Protein AF-A0A2U1YLL0-F1 (afdb_monomer)

Solvent-accessible surface area (backbone atoms only — not comparable to full-atom values): 5024 Å² total; per-residue (Å²): 132,82,80,71,85,73,64,56,46,71,64,61,48,38,73,71,75,42,92,73,56,71,67,52,50,51,54,43,55,70,62,66,40,37,59,67,38,50,52,50,23,48,53,50,64,61,41,64,81,73,55,90,79,80,81,79,78,65,73,59,71,50,30,32,55,43,32,36,43,73,75,62,66,58,77,67,76,78,92,120

Nearest PDB structures (foldseek):
  7oib-assembly1_c  TM=3.511E-01  e=8.989E+00  Homo sapiens

Secondary structure (DSSP, 8-state):
----TT---HHHHHHHH-S--HHHHHHHHHTT--HHHHHHHHHHHHHHTT--SS--S---THHHHHHHHHTT--------

pLDDT: mean 75.38, std 16.66, range [41.78, 90.44]

Radius of gyration: 13.23 Å; Cα contacts (8 Å, |Δi|>4): 64; chains: 1; bounding box: 37×42×28 Å

Sequence (80 aa):
MKPLSQRLTSEDIVETVGRIDNASIAAILETGASREELLQAFAWFSQESNTMGEARHALSGRVEQVYCILIGDSEFPDPR

Mean predicted aligned error: 8.94 Å

Foldseek 3Di:
DDPPQQADDLVLLCVQLPDDDPVLSVQLNVLSDTSVLLNLLSVVVVCVVPDDDDPPPDPDRSSVSNNCSSVVVPPPPPPD

Structure (mmCIF, N/CA/C/O backbone):
data_AF-A0A2U1YLL0-F1
#
_entry.id   AF-A0A2U1YLL0-F1
#
loop_
_atom_site.group_PDB
_atom_site.id
_atom_site.type_symbol
_atom_site.label_atom_id
_atom_site.label_alt_id
_atom_site.label_comp_id
_atom_site.label_asym_id
_atom_site.label_entity_id
_atom_site.label_seq_id
_atom_site.pdbx_PDB_ins_code
_atom_site.Cartn_x
_atom_site.Cartn_y
_atom_site.Cartn_z
_atom_site.occupancy
_atom_site.B_iso_or_equiv
_atom_site.auth_seq_id
_atom_site.auth_comp_id
_atom_site.auth_asym_id
_atom_site.auth_atom_id
_atom_site.pdbx_PDB_model_num
ATOM 1 N N . MET A 1 1 ? -19.136 21.784 -2.878 1.00 45.28 1 MET A N 1
ATOM 2 C CA . MET A 1 1 ? -18.522 20.575 -3.470 1.00 45.28 1 MET A CA 1
ATOM 3 C C . MET A 1 1 ? -18.450 19.538 -2.360 1.00 45.28 1 MET A C 1
ATOM 5 O O . MET A 1 1 ? -17.928 19.863 -1.303 1.00 45.28 1 MET A O 1
ATOM 9 N N . LYS A 1 2 ? -19.109 18.383 -2.513 1.00 41.78 2 LYS A N 1
ATOM 10 C CA . LYS A 1 2 ? -19.117 17.324 -1.486 1.00 41.78 2 LYS A CA 1
ATOM 11 C C . LYS A 1 2 ? -17.691 16.788 -1.315 1.00 41.78 2 LYS A C 1
ATOM 13 O O . LYS A 1 2 ? -17.029 16.616 -2.338 1.00 41.78 2 LYS A O 1
ATOM 18 N N . PRO A 1 3 ? -17.213 16.516 -0.094 1.00 46.88 3 PRO A N 1
ATOM 19 C CA . PRO A 1 3 ? -15.892 15.942 0.051 1.00 46.88 3 PRO A CA 1
ATOM 20 C C . PRO A 1 3 ? -15.960 14.489 -0.444 1.00 46.88 3 PRO A C 1
ATOM 22 O O . PRO A 1 3 ? -16.739 13.685 0.062 1.00 46.88 3 PRO A O 1
ATOM 25 N N . LEU A 1 4 ? -15.167 14.148 -1.461 1.00 52.88 4 LEU A N 1
ATOM 26 C CA . LEU A 1 4 ? -14.934 12.771 -1.934 1.00 52.88 4 LEU A CA 1
ATOM 27 C C . LEU A 1 4 ? -14.105 11.947 -0.921 1.00 52.88 4 LEU A C 1
ATOM 29 O O . LEU A 1 4 ? -13.504 10.935 -1.259 1.00 52.88 4 LEU A O 1
ATOM 33 N N . SER A 1 5 ? -14.076 12.365 0.345 1.00 56.25 5 SER A N 1
ATOM 34 C CA . SER A 1 5 ? -13.099 11.997 1.370 1.00 56.25 5 SER A CA 1
ATOM 35 C C . SER A 1 5 ? -13.305 10.611 1.992 1.00 56.25 5 SER A C 1
ATOM 37 O O . SER A 1 5 ? -13.029 10.436 3.168 1.00 56.25 5 SER A O 1
ATOM 39 N N . GLN A 1 6 ? -13.821 9.635 1.243 1.00 61.31 6 GLN A N 1
ATOM 40 C CA . GLN A 1 6 ? -14.012 8.267 1.747 1.00 61.31 6 GLN A CA 1
ATOM 41 C C . GLN A 1 6 ? -13.672 7.166 0.740 1.00 61.31 6 GLN A C 1
ATOM 43 O O . GLN A 1 6 ? -13.625 6.002 1.126 1.00 61.31 6 GLN A O 1
ATOM 48 N N . ARG A 1 7 ? -13.471 7.475 -0.550 1.00 70.69 7 ARG A N 1
ATOM 49 C CA . ARG A 1 7 ? -13.243 6.433 -1.558 1.00 70.69 7 ARG A CA 1
ATOM 50 C C . ARG A 1 7 ? -11.956 6.714 -2.309 1.00 70.69 7 ARG A C 1
ATOM 52 O O . ARG A 1 7 ? -11.880 7.686 -3.048 1.00 70.69 7 ARG A O 1
ATOM 59 N N . LEU A 1 8 ? -10.964 5.861 -2.080 1.00 84.62 8 LEU A N 1
ATOM 60 C CA . LEU A 1 8 ? -9.721 5.858 -2.832 1.00 84.62 8 LEU A CA 1
ATOM 61 C C . LEU A 1 8 ? -10.026 5.584 -4.308 1.00 84.62 8 LEU A C 1
ATOM 63 O O . LEU A 1 8 ? -10.793 4.670 -4.624 1.00 84.62 8 LEU A O 1
ATOM 67 N N . THR A 1 9 ? -9.468 6.401 -5.196 1.00 88.19 9 THR A N 1
ATOM 68 C CA . THR A 1 9 ? -9.605 6.242 -6.646 1.00 88.19 9 THR A CA 1
ATOM 69 C C . THR A 1 9 ? -8.252 5.966 -7.291 1.00 88.19 9 THR A C 1
ATOM 71 O O . THR A 1 9 ? -7.202 6.221 -6.703 1.00 88.19 9 THR A O 1
ATOM 74 N N . SER A 1 10 ? -8.267 5.446 -8.520 1.00 87.56 10 SER A N 1
ATOM 75 C CA . SER A 1 10 ? -7.049 5.255 -9.313 1.00 87.56 10 SER A CA 1
ATOM 76 C C . SER A 1 10 ? -6.304 6.567 -9.560 1.00 87.56 10 SER A C 1
ATOM 78 O O . SER A 1 10 ? -5.078 6.568 -9.578 1.00 87.56 10 SER A O 1
ATOM 80 N N . GLU A 1 11 ? -7.030 7.678 -9.716 1.00 88.31 11 GLU A N 1
ATOM 81 C CA . GLU A 1 11 ? -6.435 9.009 -9.869 1.00 88.31 11 GLU A CA 1
ATOM 82 C C . GLU A 1 11 ? -5.693 9.415 -8.591 1.00 88.31 11 GLU A C 1
ATOM 84 O O . GLU A 1 11 ? -4.515 9.745 -8.673 1.00 88.31 11 GLU A O 1
ATOM 89 N N . ASP A 1 12 ? -6.311 9.264 -7.411 1.00 88.69 12 ASP A N 1
ATOM 90 C CA . ASP A 1 12 ? -5.648 9.546 -6.126 1.00 88.69 12 ASP A CA 1
ATOM 91 C C . ASP A 1 12 ? -4.365 8.714 -5.940 1.00 88.69 12 ASP A C 1
ATOM 93 O O . ASP A 1 12 ? -3.373 9.206 -5.394 1.00 88.69 12 ASP A O 1
ATOM 97 N N . ILE A 1 13 ? -4.373 7.453 -6.392 1.00 89.94 13 ILE A N 1
ATOM 98 C CA . ILE A 1 13 ? -3.211 6.555 -6.326 1.00 89.94 13 ILE A CA 1
ATOM 99 C C . ILE A 1 13 ? -2.084 7.068 -7.223 1.00 89.94 13 ILE A C 1
ATOM 101 O O . ILE A 1 13 ? -0.954 7.203 -6.759 1.00 89.94 13 ILE A O 1
ATOM 105 N N . VAL A 1 14 ? -2.383 7.393 -8.481 1.00 89.88 14 VAL A N 1
ATOM 106 C CA . VAL A 1 14 ? -1.388 7.897 -9.441 1.00 89.88 14 VAL A CA 1
ATOM 107 C C . VAL A 1 14 ? -0.874 9.281 -9.042 1.00 89.88 14 VAL A C 1
ATOM 109 O O . VAL A 1 14 ? 0.316 9.544 -9.169 1.00 89.88 14 VAL A O 1
ATOM 112 N N . GLU A 1 15 ? -1.722 10.160 -8.508 1.00 89.69 15 GLU A N 1
ATOM 113 C CA . GLU A 1 15 ? -1.297 11.473 -8.007 1.00 89.69 15 GLU A CA 1
ATOM 114 C C . GLU A 1 15 ? -0.366 11.365 -6.792 1.00 89.69 15 GLU A C 1
ATOM 116 O O . GLU A 1 15 ? 0.540 12.182 -6.638 1.00 89.69 15 GLU A O 1
ATOM 121 N N . THR A 1 16 ? -0.577 10.363 -5.931 1.00 89.25 16 THR A N 1
ATOM 122 C CA . THR A 1 16 ? 0.211 10.176 -4.703 1.00 89.25 16 THR A CA 1
ATOM 123 C C . THR A 1 16 ? 1.512 9.424 -4.968 1.00 89.25 16 THR A C 1
ATOM 125 O O . THR A 1 16 ? 2.578 9.862 -4.550 1.00 89.25 16 THR A O 1
ATOM 128 N N . VAL A 1 17 ? 1.420 8.281 -5.648 1.00 87.56 17 VAL A N 1
ATOM 129 C CA . VAL A 1 17 ? 2.533 7.344 -5.865 1.00 87.56 17 VAL A CA 1
ATOM 130 C C . VAL A 1 17 ? 3.321 7.695 -7.130 1.00 87.56 17 VAL A C 1
ATOM 132 O O . VAL A 1 17 ? 4.500 7.366 -7.256 1.00 87.56 17 VAL A O 1
ATOM 135 N N . GLY A 1 18 ? 2.690 8.384 -8.080 1.00 86.38 18 GLY A N 1
ATOM 136 C CA . GLY A 1 18 ? 3.256 8.669 -9.389 1.00 86.38 18 GLY A CA 1
ATOM 137 C C . GLY A 1 18 ? 3.067 7.500 -10.353 1.00 86.38 18 GLY A C 1
ATOM 138 O O . GLY A 1 18 ? 1.962 7.001 -10.565 1.00 86.38 18 GLY A O 1
ATOM 139 N N . ARG A 1 19 ? 4.160 7.080 -10.998 1.00 84.62 19 ARG A N 1
ATOM 140 C CA . ARG A 1 19 ? 4.126 6.029 -12.021 1.00 84.62 19 ARG A CA 1
ATOM 141 C C . ARG A 1 19 ? 4.045 4.651 -11.362 1.00 84.62 19 ARG A C 1
ATO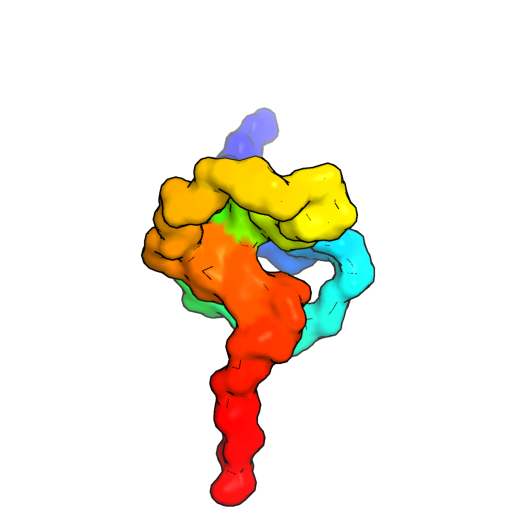M 143 O O . ARG A 1 19 ? 5.050 4.150 -10.873 1.00 84.62 19 ARG A O 1
ATOM 150 N N . ILE A 1 20 ? 2.867 4.041 -11.417 1.00 86.69 20 ILE A N 1
ATOM 151 C CA . ILE A 1 20 ? 2.580 2.699 -10.903 1.00 86.69 20 ILE A CA 1
ATOM 152 C C . ILE A 1 20 ? 1.749 1.912 -11.927 1.00 86.69 20 ILE A C 1
ATOM 154 O O . ILE A 1 20 ? 0.983 2.498 -12.695 1.00 86.69 20 ILE A O 1
ATOM 158 N N . ASP A 1 21 ? 1.923 0.594 -11.972 1.00 88.50 21 ASP A N 1
ATOM 159 C CA . ASP A 1 21 ? 1.214 -0.276 -12.908 1.00 88.50 21 ASP A CA 1
ATOM 160 C C . ASP A 1 21 ? -0.264 -0.461 -12.542 1.00 88.50 21 ASP A C 1
ATOM 162 O O . ASP A 1 21 ? -0.650 -0.491 -11.372 1.00 88.50 21 ASP A O 1
ATOM 166 N N . ASN A 1 22 ? -1.100 -0.670 -13.564 1.00 86.75 22 ASN A N 1
ATOM 167 C CA . ASN A 1 22 ? -2.543 -0.878 -13.395 1.00 86.75 22 ASN A CA 1
ATOM 168 C C . ASN A 1 22 ? -2.876 -2.067 -12.476 1.00 86.75 22 ASN A C 1
ATOM 170 O O . ASN A 1 22 ? -3.897 -2.034 -11.793 1.00 86.75 22 ASN A O 1
ATOM 174 N N . ALA A 1 23 ? -2.024 -3.099 -12.449 1.00 87.88 23 ALA A N 1
ATOM 175 C CA . ALA A 1 23 ? -2.187 -4.253 -11.564 1.00 87.88 23 ALA A CA 1
ATOM 176 C C . ALA A 1 23 ? -2.067 -3.852 -10.085 1.00 87.88 23 ALA A C 1
ATOM 178 O O . ALA A 1 23 ? -2.929 -4.190 -9.279 1.00 87.88 23 ALA A O 1
ATOM 179 N N . SER A 1 24 ? -1.057 -3.051 -9.742 1.00 88.75 24 SER A N 1
ATOM 180 C CA . SER A 1 24 ? -0.873 -2.547 -8.382 1.00 88.75 24 SER A CA 1
ATOM 181 C C . SER A 1 24 ? -1.956 -1.536 -8.000 1.00 88.75 24 SER A C 1
ATOM 183 O O . SER A 1 24 ? -2.425 -1.549 -6.866 1.00 88.75 24 SER A O 1
ATOM 185 N N . ILE A 1 25 ? -2.422 -0.704 -8.943 1.00 90.12 25 ILE A N 1
ATOM 186 C CA . ILE A 1 25 ? -3.580 0.182 -8.721 1.00 90.12 25 ILE A CA 1
ATOM 187 C C . ILE A 1 25 ? -4.818 -0.645 -8.353 1.00 90.12 25 ILE A C 1
ATOM 189 O O . ILE A 1 25 ? -5.492 -0.324 -7.375 1.00 90.12 25 ILE A O 1
ATOM 193 N N . ALA A 1 26 ? -5.112 -1.711 -9.105 1.00 90.44 26 ALA A N 1
ATOM 194 C CA . ALA A 1 26 ? -6.234 -2.599 -8.814 1.00 90.44 26 ALA A CA 1
ATOM 195 C C . ALA A 1 26 ? -6.093 -3.246 -7.428 1.00 90.44 26 ALA A C 1
ATOM 197 O O . ALA A 1 26 ? -7.014 -3.137 -6.622 1.00 90.44 26 ALA A O 1
ATOM 198 N N . ALA A 1 27 ? -4.918 -3.795 -7.110 1.00 90.12 27 ALA A N 1
ATOM 199 C CA . ALA A 1 27 ? -4.648 -4.410 -5.814 1.00 90.12 27 ALA A CA 1
ATOM 200 C C . ALA A 1 27 ? -4.836 -3.424 -4.646 1.00 90.12 27 ALA A C 1
ATOM 202 O O . ALA A 1 27 ? -5.475 -3.758 -3.650 1.00 90.12 27 ALA A O 1
ATOM 203 N N . ILE A 1 28 ? -4.352 -2.181 -4.778 1.00 89.75 28 ILE A N 1
ATOM 204 C CA . ILE A 1 28 ? -4.530 -1.130 -3.763 1.00 89.75 28 ILE A CA 1
ATOM 205 C C . ILE A 1 28 ? -6.017 -0.805 -3.581 1.00 89.75 28 ILE A C 1
ATOM 207 O O . ILE A 1 28 ? -6.477 -0.663 -2.449 1.00 89.75 28 ILE A O 1
ATOM 211 N N . LEU A 1 29 ? -6.791 -0.721 -4.664 1.00 89.56 29 LEU A N 1
ATOM 212 C CA . LEU A 1 29 ? -8.236 -0.494 -4.580 1.00 89.56 29 LEU A CA 1
ATOM 213 C C . LEU A 1 29 ? -8.969 -1.673 -3.917 1.00 89.56 29 LEU A C 1
ATOM 215 O O . LEU A 1 29 ? 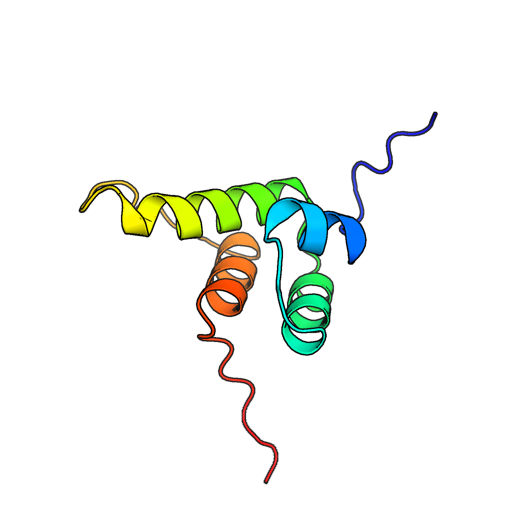-9.905 -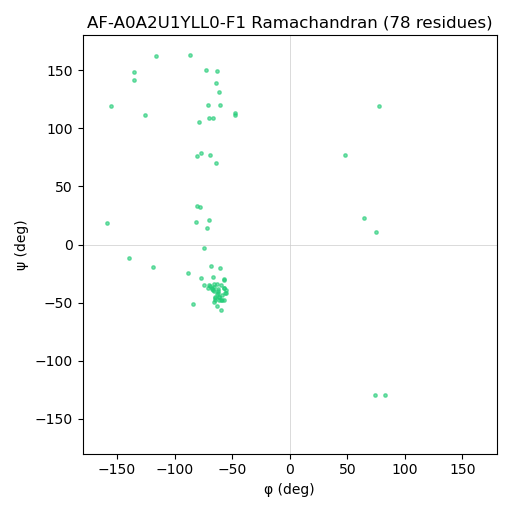1.448 -3.148 1.00 89.56 29 LEU A O 1
ATOM 219 N N . GLU A 1 30 ? -8.533 -2.910 -4.166 1.00 89.44 30 GLU A N 1
ATOM 220 C CA . GLU A 1 30 ? -9.088 -4.126 -3.557 1.00 89.44 30 GLU A CA 1
ATOM 221 C C . GLU A 1 30 ? -8.839 -4.213 -2.047 1.00 89.44 30 GLU A C 1
ATOM 223 O O . GLU A 1 30 ? -9.684 -4.750 -1.329 1.00 89.44 30 GLU A O 1
ATOM 228 N N . THR A 1 31 ? -7.758 -3.612 -1.529 1.00 87.69 31 THR A N 1
ATOM 229 C CA . THR A 1 31 ? -7.536 -3.519 -0.068 1.00 87.69 31 THR A CA 1
ATOM 230 C C . THR A 1 31 ? -8.647 -2.748 0.660 1.00 87.69 31 THR A C 1
ATOM 232 O O . THR A 1 31 ? -8.811 -2.868 1.879 1.00 87.69 31 THR A O 1
ATOM 235 N N . GLY A 1 32 ? -9.409 -1.921 -0.069 1.00 88.00 32 GLY A N 1
ATOM 236 C CA . GLY A 1 32 ? -10.397 -1.015 0.508 1.00 88.00 32 GLY A CA 1
ATOM 237 C C . GLY A 1 32 ? -9.773 0.067 1.391 1.00 88.00 32 GLY A C 1
ATOM 238 O O . GLY A 1 32 ? -10.451 0.586 2.280 1.00 88.00 32 GLY A O 1
ATOM 239 N N . ALA A 1 33 ? -8.488 0.372 1.185 1.00 87.69 33 ALA A N 1
ATOM 240 C CA . ALA A 1 33 ? -7.797 1.448 1.872 1.00 87.69 33 ALA A CA 1
ATOM 241 C C . ALA A 1 33 ? -8.400 2.816 1.537 1.00 87.69 33 ALA A C 1
ATOM 243 O O . ALA A 1 33 ? -8.913 3.073 0.446 1.00 87.69 33 ALA A O 1
ATOM 244 N N . SER A 1 34 ? -8.309 3.710 2.506 1.00 88.94 34 SER A N 1
ATOM 245 C CA . SER A 1 34 ? -8.687 5.111 2.403 1.00 88.94 34 SER A CA 1
ATOM 246 C C . SER A 1 34 ? -7.516 5.925 1.855 1.00 88.94 34 SER A C 1
ATOM 248 O O . SER A 1 34 ? -6.359 5.509 1.919 1.00 88.94 34 SER A O 1
ATOM 250 N N . ARG A 1 35 ? -7.785 7.143 1.376 1.00 87.06 35 ARG A N 1
ATOM 251 C CA . ARG A 1 35 ? -6.724 8.058 0.920 1.00 87.06 35 ARG A CA 1
ATOM 252 C C . ARG A 1 35 ? -5.683 8.346 2.010 1.00 87.06 35 ARG A C 1
ATOM 254 O O . ARG A 1 35 ? -4.500 8.444 1.710 1.00 87.06 35 ARG A O 1
ATOM 261 N N . GLU A 1 36 ? -6.115 8.457 3.264 1.00 86.06 36 GLU A N 1
ATOM 262 C CA . GLU A 1 36 ? -5.219 8.653 4.410 1.00 86.06 36 GLU A CA 1
ATOM 263 C C . GLU A 1 36 ? -4.271 7.460 4.598 1.00 86.06 36 GLU A C 1
ATOM 265 O O . GLU A 1 36 ? -3.071 7.650 4.771 1.00 86.06 36 GLU A O 1
ATOM 270 N N . GLU A 1 37 ? -4.790 6.236 4.467 1.00 88.31 37 GLU A N 1
ATOM 271 C CA . GLU A 1 37 ? -4.014 4.996 4.577 1.00 88.31 37 GLU A CA 1
ATOM 272 C C . GLU A 1 37 ? -2.999 4.868 3.425 1.00 88.31 37 GLU A C 1
ATOM 274 O O . GLU A 1 37 ? -1.850 4.493 3.661 1.00 88.31 37 GLU A O 1
ATOM 279 N N . LEU A 1 38 ? -3.374 5.265 2.200 1.00 89.75 38 LEU A N 1
ATOM 280 C CA . LEU A 1 38 ? -2.449 5.355 1.062 1.00 89.75 38 LEU A CA 1
ATOM 281 C C . LEU A 1 38 ? -1.319 6.359 1.324 1.00 89.75 38 LEU A C 1
ATOM 283 O O . LEU A 1 38 ? -0.153 6.044 1.098 1.00 89.75 38 LEU A O 1
ATOM 287 N N . LEU A 1 39 ? -1.651 7.563 1.798 1.00 88.00 39 LEU A N 1
ATOM 288 C CA . LEU A 1 39 ? -0.660 8.602 2.090 1.00 88.00 39 LEU A CA 1
ATOM 289 C C . LEU A 1 39 ? 0.306 8.162 3.186 1.00 88.00 39 LEU A C 1
ATOM 291 O O . LEU A 1 39 ? 1.506 8.407 3.072 1.00 88.00 39 LEU A O 1
ATOM 295 N N . GLN A 1 40 ? -0.199 7.487 4.221 1.00 86.38 40 GLN A N 1
ATOM 296 C CA . GLN A 1 40 ? 0.646 6.894 5.248 1.00 86.38 40 GLN A CA 1
ATOM 297 C C . GLN A 1 40 ? 1.595 5.873 4.621 1.00 86.38 40 GLN A C 1
ATOM 299 O O . GLN A 1 40 ? 2.804 6.050 4.737 1.00 86.38 40 GLN A O 1
ATOM 304 N N . ALA A 1 41 ? 1.084 4.861 3.910 1.00 88.12 41 ALA A N 1
ATOM 305 C CA . ALA A 1 41 ? 1.902 3.835 3.254 1.00 88.12 41 ALA A CA 1
ATOM 306 C C . ALA A 1 41 ? 2.951 4.430 2.295 1.00 88.12 41 ALA A C 1
ATOM 308 O O . ALA A 1 41 ? 4.097 3.987 2.268 1.00 88.12 41 ALA A O 1
ATOM 309 N N . PHE A 1 42 ? 2.602 5.479 1.551 1.00 87.19 42 PHE A N 1
ATOM 310 C CA . PHE A 1 42 ? 3.539 6.163 0.664 1.00 87.19 42 PHE A CA 1
ATOM 311 C C . PHE A 1 42 ? 4.598 6.977 1.422 1.00 87.19 42 PHE A C 1
ATOM 313 O O . PHE A 1 42 ? 5.765 7.001 1.027 1.00 87.19 42 PHE A O 1
ATOM 320 N N . ALA A 1 43 ? 4.230 7.615 2.537 1.00 85.38 43 ALA A N 1
ATOM 321 C CA . ALA A 1 43 ? 5.185 8.277 3.420 1.00 85.38 43 ALA A CA 1
ATOM 322 C C . ALA A 1 43 ? 6.169 7.270 4.034 1.00 85.38 43 ALA A C 1
ATOM 324 O O . ALA A 1 43 ? 7.339 7.601 4.210 1.00 85.38 43 ALA A O 1
ATOM 325 N N . TRP A 1 44 ? 5.727 6.041 4.319 1.00 80.50 44 TRP A N 1
ATOM 326 C CA . TRP A 1 44 ? 6.602 4.932 4.713 1.00 80.50 44 TRP A CA 1
ATOM 327 C C . TRP A 1 44 ? 7.574 4.556 3.595 1.00 80.50 44 TRP A C 1
ATOM 329 O O . TRP A 1 44 ? 8.785 4.595 3.803 1.00 80.50 44 TRP A O 1
ATOM 339 N N . PHE A 1 45 ? 7.046 4.294 2.398 1.00 81.81 45 PHE A N 1
ATOM 340 C CA . PHE A 1 45 ? 7.827 3.949 1.207 1.00 81.81 45 PHE A CA 1
ATOM 341 C C . PHE A 1 45 ? 8.888 5.009 0.873 1.00 81.81 45 PHE A C 1
ATOM 343 O O . PHE A 1 45 ? 10.039 4.691 0.590 1.00 81.81 45 PHE A O 1
ATOM 350 N N . SER A 1 46 ? 8.526 6.287 0.984 1.00 78.81 46 SER A N 1
ATOM 351 C CA . SER A 1 46 ? 9.434 7.402 0.704 1.00 78.81 46 SER A CA 1
ATOM 352 C C . SER A 1 46 ? 10.481 7.613 1.807 1.00 78.81 46 SER A C 1
ATOM 354 O O . SER A 1 46 ? 11.616 7.982 1.506 1.00 78.81 46 SER A O 1
ATOM 356 N N . GLN A 1 47 ? 10.138 7.383 3.081 1.00 72.19 47 GLN A N 1
ATOM 357 C CA . GLN A 1 47 ? 11.053 7.581 4.216 1.00 72.19 47 GLN A CA 1
ATOM 358 C C . GLN A 1 47 ? 12.095 6.470 4.376 1.00 72.19 47 GLN A C 1
ATOM 360 O O . GLN A 1 47 ? 13.191 6.769 4.854 1.00 72.19 47 GLN A O 1
ATOM 365 N N . GLU A 1 48 ? 11.810 5.227 3.963 1.00 60.50 48 GLU A N 1
ATOM 366 C CA . GLU A 1 48 ? 12.784 4.121 4.032 1.00 60.50 48 GLU A CA 1
ATOM 367 C C . GLU A 1 48 ? 14.075 4.451 3.257 1.00 60.50 48 GLU A C 1
ATOM 369 O O . GLU A 1 48 ? 15.173 4.080 3.667 1.00 60.50 48 GLU A O 1
ATOM 374 N N . SER A 1 49 ? 13.963 5.267 2.204 1.00 56.72 49 SER A N 1
ATOM 375 C CA . SER A 1 49 ? 15.111 5.755 1.436 1.00 56.72 49 SER A CA 1
ATOM 376 C C . SER A 1 49 ? 16.023 6.734 2.196 1.00 56.72 49 SER A C 1
ATOM 378 O O . SER A 1 49 ? 17.170 6.927 1.794 1.00 56.72 49 SER A O 1
ATOM 380 N N . ASN A 1 50 ? 15.544 7.354 3.285 1.00 53.69 50 ASN A N 1
ATOM 381 C CA . ASN A 1 50 ? 16.191 8.521 3.888 1.00 53.69 50 ASN A CA 1
ATOM 382 C C . ASN A 1 50 ? 16.669 8.335 5.340 1.00 53.69 50 ASN A C 1
ATOM 384 O O . ASN A 1 50 ? 17.509 9.116 5.786 1.00 53.69 50 ASN A O 1
ATOM 388 N 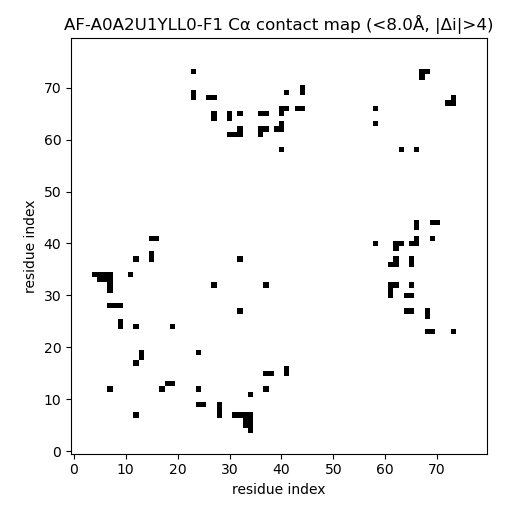N . THR A 1 51 ? 16.192 7.356 6.124 1.00 51.03 51 THR A N 1
ATOM 389 C CA . THR A 1 51 ? 16.681 7.177 7.513 1.00 51.03 51 THR A CA 1
ATOM 390 C C . THR A 1 51 ? 16.518 5.747 8.047 1.00 51.03 51 THR A C 1
ATOM 392 O O . THR A 1 51 ? 15.417 5.226 8.200 1.00 51.03 51 THR A O 1
ATOM 395 N N . MET A 1 52 ? 17.651 5.133 8.398 1.00 54.44 52 MET A N 1
ATOM 396 C CA . MET A 1 52 ? 17.767 3.858 9.113 1.00 54.44 52 MET A CA 1
ATOM 397 C C . MET A 1 52 ? 17.323 4.016 10.578 1.00 54.44 52 MET A C 1
ATOM 399 O O . MET A 1 52 ? 18.064 4.582 11.375 1.00 54.44 52 MET A O 1
ATOM 403 N N . GLY A 1 53 ? 16.163 3.449 10.934 1.00 54.03 53 GLY A N 1
ATOM 404 C CA . GLY A 1 53 ? 15.652 3.371 12.314 1.00 54.03 53 GLY A CA 1
ATOM 405 C C . GLY A 1 53 ? 15.068 4.709 12.764 1.00 54.03 53 GLY A C 1
ATOM 406 O O . GLY A 1 53 ? 15.723 5.729 12.722 1.0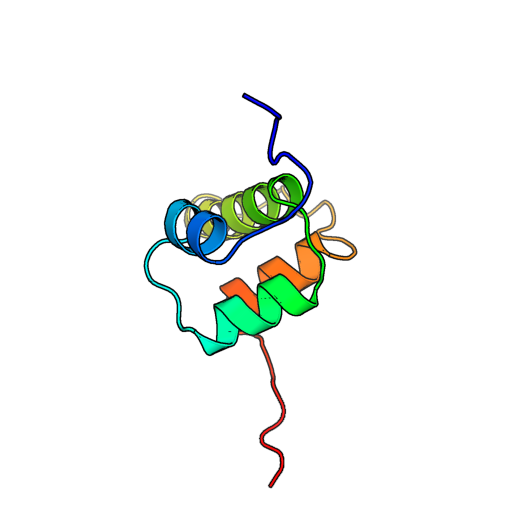0 54.03 53 GLY A O 1
ATOM 407 N N . GLU A 1 54 ? 13.803 4.851 13.118 1.00 52.62 54 GLU A N 1
ATOM 408 C CA . GLU A 1 54 ? 13.169 4.263 14.300 1.00 52.62 54 GLU A CA 1
ATOM 409 C C . GLU A 1 54 ? 11.643 4.188 14.113 1.00 52.62 54 GLU A C 1
ATOM 411 O O . GLU A 1 54 ? 10.884 3.999 15.056 1.00 52.62 54 GLU A O 1
ATOM 416 N N . ALA A 1 55 ? 11.161 4.279 12.876 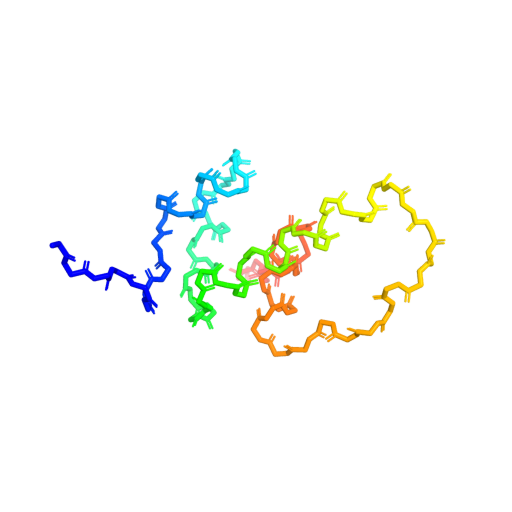1.00 51.66 55 ALA A N 1
ATOM 417 C CA . ALA A 1 55 ? 9.742 4.187 12.571 1.00 51.66 55 ALA A CA 1
ATOM 418 C C . ALA A 1 55 ? 9.265 2.713 12.524 1.00 51.66 55 ALA A C 1
ATOM 420 O O . ALA A 1 55 ? 8.362 2.343 11.810 1.00 51.66 55 ALA A O 1
ATOM 421 N N . ARG A 1 56 ? 9.808 1.785 13.314 1.00 52.91 56 ARG A N 1
ATOM 422 C CA . ARG A 1 56 ? 9.291 0.392 13.339 1.00 52.91 56 ARG A CA 1
ATOM 423 C C . ARG A 1 56 ? 7.923 0.245 14.031 1.00 52.91 56 ARG A C 1
ATOM 425 O O . ARG A 1 56 ? 7.503 -0.867 14.337 1.00 52.91 56 ARG A O 1
ATOM 432 N N . HIS A 1 57 ? 7.211 1.343 14.280 1.00 52.16 57 HIS A N 1
ATOM 433 C CA . HIS A 1 57 ? 5.866 1.320 14.842 1.00 52.16 57 HIS A CA 1
ATOM 434 C C . HIS A 1 57 ? 4.820 1.022 13.759 1.00 52.16 57 HIS A C 1
ATOM 436 O O . HIS A 1 57 ? 4.098 1.895 13.293 1.00 52.16 57 HIS A O 1
ATOM 442 N N . ALA A 1 58 ? 4.783 -0.266 13.410 1.00 55.00 58 ALA A N 1
ATOM 443 C CA . ALA A 1 58 ? 3.623 -1.046 12.999 1.00 55.00 58 ALA A CA 1
ATOM 444 C C . ALA A 1 58 ? 2.716 -0.410 11.934 1.00 55.00 58 ALA A C 1
ATOM 446 O O . ALA A 1 58 ? 1.581 -0.018 12.211 1.00 55.00 58 ALA A O 1
ATOM 447 N N . LEU A 1 59 ? 3.165 -0.456 10.678 1.00 67.38 59 LEU A N 1
ATOM 448 C CA . LEU A 1 59 ? 2.230 -0.702 9.582 1.00 67.38 59 LEU A CA 1
ATOM 449 C C . LEU A 1 59 ? 1.358 -1.903 9.987 1.00 67.38 59 LEU A C 1
ATOM 451 O O . LEU A 1 59 ? 1.877 -2.987 10.216 1.00 67.38 59 LEU A O 1
ATOM 455 N N . SER A 1 60 ? 0.062 -1.688 10.200 1.00 72.81 60 SER A N 1
ATOM 456 C CA . SER A 1 60 ? -0.887 -2.740 10.583 1.00 72.81 60 SER A CA 1
ATOM 457 C C . SER A 1 60 ? -2.156 -2.599 9.757 1.00 72.81 60 SER A C 1
ATOM 459 O O . SER A 1 60 ? -2.628 -1.486 9.515 1.00 72.81 60 SER A O 1
ATOM 461 N N . GLY A 1 61 ? -2.742 -3.722 9.347 1.00 85.31 61 GLY A N 1
ATOM 462 C CA . GLY A 1 61 ? -4.012 -3.728 8.624 1.00 85.31 61 GLY A CA 1
ATOM 463 C C . GLY A 1 61 ? -3.863 -3.255 7.177 1.00 85.31 61 GLY A C 1
ATOM 464 O O . GLY A 1 61 ? -3.021 -3.753 6.438 1.00 85.31 61 GLY A O 1
ATOM 465 N N . ARG A 1 62 ? -4.697 -2.304 6.742 1.00 87.94 62 ARG A N 1
ATOM 466 C CA . ARG A 1 62 ? -4.739 -1.874 5.331 1.00 87.94 62 ARG A CA 1
ATOM 467 C C . ARG A 1 62 ? -3.497 -1.096 4.903 1.00 87.94 62 ARG A C 1
ATOM 469 O O . ARG A 1 62 ? -3.051 -1.257 3.775 1.00 87.94 62 ARG A O 1
ATOM 476 N N . VAL A 1 63 ? -2.913 -0.298 5.801 1.00 88.38 63 VAL A N 1
ATOM 477 C CA . VAL A 1 63 ? -1.694 0.477 5.505 1.00 88.38 63 VAL A CA 1
ATOM 478 C C . VAL A 1 63 ? -0.519 -0.457 5.182 1.00 88.38 63 VAL A C 1
ATOM 480 O O . VAL A 1 63 ? 0.244 -0.181 4.263 1.00 88.38 63 VAL A O 1
ATOM 483 N N . GLU A 1 64 ? -0.407 -1.587 5.889 1.00 87.19 64 GLU A N 1
ATOM 484 C CA . GLU A 1 64 ? 0.594 -2.630 5.614 1.00 87.19 64 GLU A CA 1
ATOM 485 C C . GLU A 1 64 ? 0.373 -3.286 4.248 1.00 87.19 64 GLU A C 1
ATOM 487 O O . GLU A 1 64 ? 1.319 -3.428 3.478 1.00 87.19 64 GLU A O 1
ATOM 492 N N . GLN A 1 65 ? -0.874 -3.626 3.909 1.00 88.50 65 GLN A N 1
ATOM 493 C CA . GLN A 1 65 ? -1.199 -4.218 2.607 1.00 88.50 65 GLN A CA 1
ATOM 494 C C . GLN A 1 65 ? -0.856 -3.272 1.455 1.00 88.50 65 GLN A C 1
ATOM 496 O O . GLN A 1 65 ? -0.225 -3.687 0.487 1.00 88.50 65 GLN A O 1
ATOM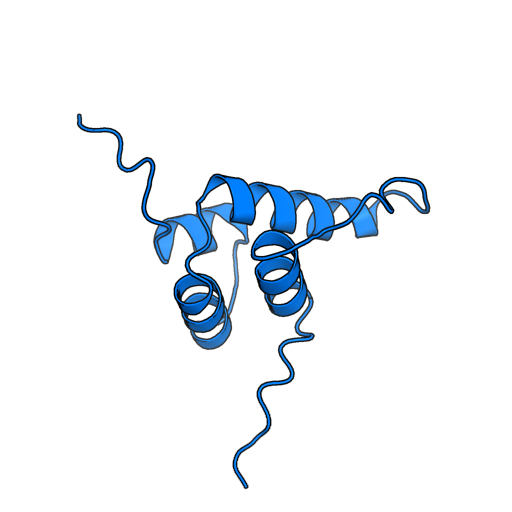 501 N N . VAL A 1 66 ? -1.216 -1.989 1.572 1.00 90.31 66 VAL A N 1
ATOM 502 C CA . VAL A 1 66 ? -0.854 -0.978 0.569 1.00 90.31 66 VAL A CA 1
ATOM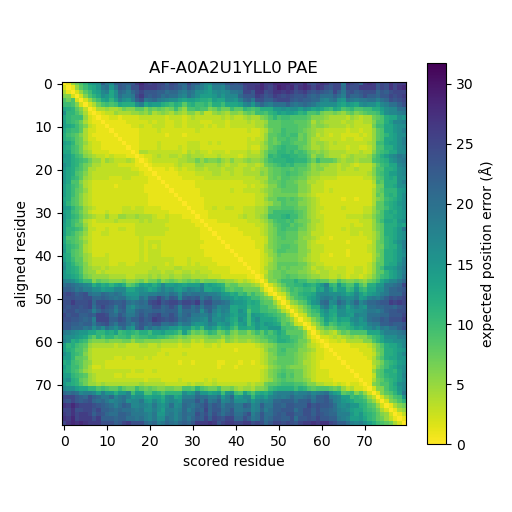 503 C C . VAL A 1 66 ? 0.663 -0.841 0.474 1.00 90.31 66 VAL A C 1
ATOM 505 O O . VAL A 1 66 ? 1.195 -0.842 -0.630 1.00 90.31 66 VAL A O 1
ATOM 508 N N . TYR A 1 67 ? 1.370 -0.777 1.605 1.00 88.19 67 TYR A N 1
ATOM 509 C CA . TYR A 1 67 ? 2.831 -0.708 1.623 1.00 88.19 67 TYR A CA 1
ATOM 510 C C . TYR A 1 67 ? 3.479 -1.893 0.897 1.00 88.19 67 TYR A C 1
ATOM 512 O O . TYR A 1 67 ? 4.322 -1.681 0.031 1.00 88.19 67 TYR A O 1
ATOM 520 N N . CYS A 1 68 ? 3.030 -3.114 1.196 1.00 86.56 68 CYS A N 1
ATOM 521 C CA . CYS A 1 68 ? 3.482 -4.351 0.563 1.00 86.56 68 CYS A CA 1
ATOM 522 C C . CYS A 1 68 ? 3.302 -4.314 -0.968 1.00 86.56 68 CYS A C 1
ATOM 524 O O . CYS A 1 68 ? 4.213 -4.650 -1.725 1.00 86.56 68 CYS A O 1
ATOM 526 N N . ILE A 1 69 ? 2.169 -3.784 -1.443 1.00 89.12 69 ILE A N 1
ATOM 527 C CA . ILE A 1 69 ? 1.924 -3.592 -2.879 1.00 89.12 69 ILE A CA 1
ATOM 528 C C . ILE A 1 69 ? 2.880 -2.551 -3.487 1.00 89.12 69 ILE A C 1
ATOM 530 O O . ILE A 1 69 ? 3.373 -2.749 -4.597 1.00 89.12 69 ILE A O 1
ATOM 534 N N . LEU A 1 70 ? 3.163 -1.452 -2.776 1.00 86.56 70 LEU A N 1
ATOM 535 C CA . LEU A 1 70 ? 4.046 -0.378 -3.251 1.00 86.56 70 LEU A CA 1
ATOM 536 C C . LEU A 1 70 ? 5.511 -0.812 -3.383 1.00 86.56 70 LEU A C 1
ATOM 538 O O . LEU A 1 70 ? 6.167 -0.414 -4.343 1.00 86.56 70 LEU A O 1
ATOM 542 N N . ILE A 1 71 ? 6.020 -1.637 -2.463 1.00 84.62 71 ILE A N 1
AT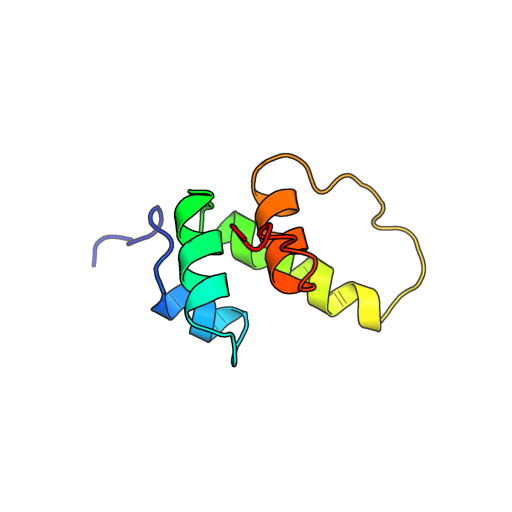OM 543 C CA . ILE A 1 71 ? 7.390 -2.178 -2.547 1.00 84.62 71 ILE A CA 1
ATOM 544 C C . ILE A 1 71 ? 7.536 -3.275 -3.613 1.00 84.62 71 ILE A C 1
ATOM 546 O O . ILE A 1 71 ? 8.642 -3.756 -3.849 1.00 84.62 71 ILE A O 1
ATOM 550 N N . GLY A 1 72 ? 6.443 -3.662 -4.279 1.00 75.88 72 GLY A N 1
ATOM 551 C CA . GLY A 1 72 ? 6.444 -4.750 -5.255 1.00 75.88 72 GLY A CA 1
ATOM 552 C C . GLY A 1 72 ? 6.511 -6.141 -4.621 1.00 75.88 72 GLY A C 1
ATOM 553 O O . GLY A 1 72 ? 6.644 -7.119 -5.347 1.00 75.88 72 GLY A O 1
ATOM 554 N N . ASP A 1 73 ? 6.344 -6.241 -3.300 1.00 58.75 73 ASP A N 1
ATOM 555 C CA . ASP A 1 73 ? 6.196 -7.500 -2.551 1.00 58.75 73 ASP A CA 1
ATOM 556 C C . ASP A 1 73 ? 4.750 -8.019 -2.625 1.00 58.75 73 ASP A C 1
ATOM 558 O O . ASP A 1 73 ? 4.299 -8.854 -1.848 1.00 58.75 73 ASP A O 1
ATOM 562 N N . SER A 1 74 ? 3.997 -7.531 -3.615 1.00 49.97 74 SER A N 1
ATOM 563 C CA . SER A 1 74 ? 2.757 -8.147 -4.050 1.00 49.97 74 SER A CA 1
ATOM 564 C C . SER A 1 74 ? 3.114 -9.472 -4.721 1.00 49.97 74 SER A C 1
ATOM 566 O O . SER A 1 74 ? 3.158 -9.584 -5.946 1.00 49.97 74 SER A O 1
ATOM 568 N N . GLU A 1 75 ? 3.415 -10.480 -3.903 1.00 48.72 75 GLU A N 1
ATOM 569 C CA . GLU A 1 75 ? 3.443 -11.886 -4.278 1.00 48.72 75 GLU A CA 1
ATOM 570 C C . GLU A 1 75 ? 2.003 -12.270 -4.652 1.00 48.72 75 GLU A C 1
ATOM 572 O O . GLU A 1 75 ? 1.288 -12.941 -3.918 1.00 48.72 75 GLU A O 1
ATOM 577 N N . PHE A 1 76 ? 1.521 -11.758 -5.787 1.00 43.41 76 PHE A N 1
ATOM 578 C CA . PHE A 1 76 ? 0.418 -12.366 -6.503 1.00 43.41 76 PHE A CA 1
ATOM 579 C C . PHE A 1 76 ? 0.969 -13.701 -6.996 1.00 43.41 76 PHE A C 1
ATOM 581 O O . PHE A 1 76 ? 1.834 -13.694 -7.880 1.00 43.41 76 PHE A O 1
ATOM 588 N N . PRO A 1 77 ? 0.542 -14.846 -6.433 1.00 43.97 77 PRO A N 1
ATOM 589 C CA . PRO A 1 77 ? 0.960 -16.119 -6.977 1.00 43.97 77 PRO A CA 1
ATOM 590 C C . PRO A 1 77 ? 0.462 -16.178 -8.420 1.00 43.97 77 PRO A C 1
ATOM 592 O O . PRO A 1 77 ? -0.735 -16.061 -8.677 1.00 43.97 77 PRO A O 1
ATOM 595 N N . ASP A 1 78 ? 1.402 -16.321 -9.353 1.00 45.28 78 ASP A N 1
ATOM 596 C CA . ASP A 1 78 ? 1.147 -16.766 -10.721 1.00 45.28 78 ASP A CA 1
ATOM 597 C C . ASP A 1 78 ? 0.254 -18.019 -10.629 1.00 45.28 78 ASP A C 1
ATOM 599 O O . ASP A 1 78 ? 0.712 -19.038 -10.095 1.00 45.28 78 ASP A O 1
ATOM 603 N N . PRO A 1 79 ? -1.026 -17.966 -11.051 1.00 55.56 79 PRO A N 1
ATOM 604 C CA . PRO A 1 79 ? -1.859 -19.150 -11.090 1.00 55.56 79 PRO A CA 1
ATOM 605 C C . PRO A 1 79 ? -1.434 -19.960 -12.318 1.00 55.56 79 PRO A C 1
ATOM 607 O O . PRO A 1 79 ? -2.073 -19.894 -13.370 1.00 55.56 79 PRO A O 1
ATOM 610 N N . ARG A 1 80 ? -0.325 -20.690 -12.181 1.00 51.72 80 ARG A N 1
ATOM 611 C CA . ARG A 1 80 ? 0.126 -21.694 -13.144 1.00 51.72 80 ARG A CA 1
ATOM 612 C C . ARG A 1 80 ? -0.470 -23.062 -12.854 1.00 51.72 80 ARG A C 1
ATOM 614 O O . ARG A 1 80 ? -0.435 -23.492 -11.680 1.00 51.72 80 ARG A O 1
#